Protein AF-A0A1X2GMX0-F1 (afdb_monomer)

Foldseek 3Di:
DDPCLVVQQVVLVVCVVVVDAAEAEEEQDPDDDPDPVVSVVVRVVVVVCCCVRRVHPYYDYD

Organism: NCBI:txid101127

Sequence (62 aa):
IFNYLPNYQMEISNLEKDGHKIVGYVRKSTQGCSDDNMRRRLIESMILRLKERSRVSAVFVS

Radius of gyration: 14.14 Å; Cα contacts (8 Å, |Δi|>4): 56; chains: 1; bounding box: 31×29×34 Å

Nearest PDB structures (foldseek):
  6lyh-assembly1_C-2  TM=3.445E-01  e=2.320E+00  Camellia sinensis var. assamica
  6lyh-assembly1_B  TM=3.863E-01  e=3.255E+00  Camellia sinensis var. assamica
  6lyh-assembly2_A  TM=3.890E-01  e=5.595E+00  Camellia sinensis var. assamica

Mean predicted aligned error: 5.0 Å

Solvent-accessible surface area (backbone atoms only — not comparable to full-atom values): 3845 Å² total; per-residue (Å²): 135,84,83,55,63,66,59,53,41,50,54,52,51,48,43,45,73,76,69,49,82,49,69,41,79,46,75,63,77,92,67,96,65,91,47,69,67,61,50,49,53,53,52,51,52,51,52,49,50,40,42,73,62,62,64,36,79,46,75,48,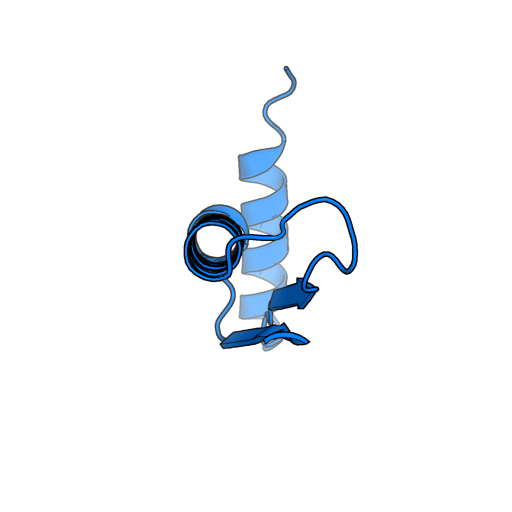77,91

pLDDT: mean 88.44, std 8.84, range [51.19, 96.69]

Structure (mmCIF, N/CA/C/O backbone):
data_AF-A0A1X2GMX0-F1
#
_entry.id   AF-A0A1X2GMX0-F1
#
loop_
_atom_site.group_PDB
_atom_site.id
_atom_site.type_symbol
_atom_site.label_atom_id
_atom_site.label_a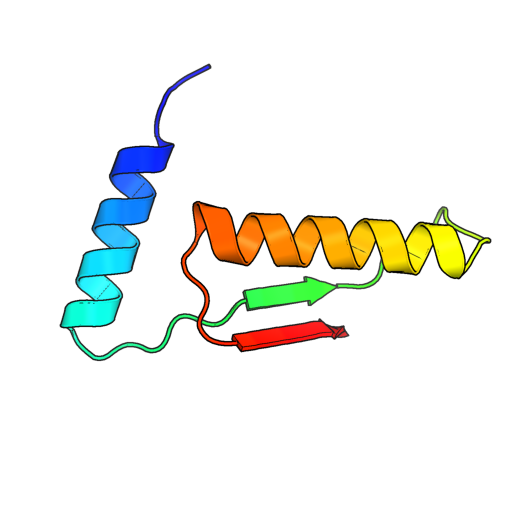lt_id
_atom_site.label_comp_id
_atom_site.label_asym_id
_atom_site.label_entity_id
_atom_site.label_seq_id
_atom_site.pdbx_PDB_ins_code
_atom_site.Cartn_x
_atom_site.Cartn_y
_atom_site.Cartn_z
_atom_site.occupancy
_atom_site.B_iso_or_equiv
_atom_site.auth_seq_id
_atom_site.auth_comp_id
_atom_site.auth_asym_id
_atom_site.auth_atom_id
_atom_site.pdbx_PDB_model_num
ATOM 1 N N . ILE A 1 1 ? 3.091 23.943 -2.863 1.00 51.19 1 ILE A N 1
ATOM 2 C CA . ILE A 1 1 ? 2.636 22.538 -2.702 1.00 51.19 1 ILE A CA 1
ATOM 3 C C . ILE A 1 1 ? 1.700 22.515 -1.502 1.00 51.19 1 ILE A C 1
ATOM 5 O O . ILE A 1 1 ? 2.129 22.913 -0.429 1.00 51.19 1 ILE A O 1
ATOM 9 N N . PHE A 1 2 ? 0.428 22.164 -1.684 1.00 58.88 2 PHE A N 1
ATOM 10 C CA . PHE A 1 2 ? -0.530 22.074 -0.579 1.00 58.88 2 PHE A CA 1
ATOM 11 C C . PHE A 1 2 ? -0.325 20.762 0.202 1.00 58.88 2 PHE A C 1
ATOM 13 O O . PHE A 1 2 ? -0.250 19.687 -0.395 1.00 58.88 2 PHE A O 1
ATOM 20 N N . ASN A 1 3 ? -0.233 20.843 1.533 1.00 71.50 3 ASN A N 1
ATOM 21 C CA . ASN A 1 3 ? -0.034 19.699 2.432 1.00 71.50 3 ASN A CA 1
ATOM 22 C C . ASN A 1 3 ? -1.356 18.962 2.715 1.00 71.50 3 ASN A C 1
ATOM 24 O O . ASN A 1 3 ? -1.854 18.970 3.833 1.00 71.50 3 ASN A O 1
ATOM 28 N N . TYR A 1 4 ? -1.929 18.303 1.707 1.00 83.75 4 TYR A N 1
ATOM 29 C CA . TYR A 1 4 ? -3.151 17.500 1.884 1.00 83.75 4 TYR A CA 1
ATOM 30 C C . TYR A 1 4 ? -2.901 16.108 2.482 1.00 83.75 4 TYR A C 1
ATOM 32 O O . TYR A 1 4 ? -3.844 15.418 2.858 1.00 83.75 4 TYR A O 1
ATOM 40 N N . LEU A 1 5 ? -1.638 15.673 2.575 1.00 85.94 5 LEU A N 1
ATOM 41 C CA . LEU A 1 5 ? -1.289 14.326 3.037 1.00 85.94 5 LEU A CA 1
ATOM 42 C C . LEU A 1 5 ? -1.864 13.975 4.425 1.00 85.94 5 LEU A C 1
ATOM 44 O O . LEU A 1 5 ? -2.410 12.880 4.542 1.00 85.94 5 LEU A O 1
ATOM 48 N N . PRO A 1 6 ? -1.815 14.860 5.443 1.00 90.25 6 PRO A N 1
ATOM 49 C CA . PRO A 1 6 ? -2.405 14.561 6.747 1.00 90.25 6 PRO A CA 1
ATOM 50 C C . PRO A 1 6 ? -3.920 14.342 6.675 1.00 90.25 6 PRO A C 1
ATOM 52 O O . PRO A 1 6 ? -4.433 13.419 7.302 1.00 90.25 6 PRO A O 1
ATOM 55 N N . ASN A 1 7 ? -4.625 15.136 5.862 1.00 90.62 7 ASN A N 1
ATOM 56 C CA . ASN A 1 7 ? -6.075 15.017 5.696 1.00 90.62 7 ASN A CA 1
ATOM 57 C C . ASN A 1 7 ? -6.441 13.670 5.064 1.00 90.62 7 ASN A C 1
ATOM 59 O O . ASN A 1 7 ? -7.284 12.956 5.597 1.00 90.62 7 ASN A O 1
ATOM 63 N N . TYR A 1 8 ? -5.736 13.265 4.004 1.00 90.38 8 TYR A N 1
ATOM 64 C CA . TYR A 1 8 ? -5.955 11.955 3.386 1.00 90.38 8 TYR A CA 1
ATOM 65 C C . TYR A 1 8 ? -5.632 10.798 4.333 1.00 90.38 8 TYR A C 1
ATOM 67 O O . TYR A 1 8 ? -6.363 9.815 4.383 1.00 90.38 8 TYR A O 1
ATOM 75 N N . GLN A 1 9 ? -4.556 10.896 5.117 1.00 91.12 9 GLN A N 1
ATOM 76 C CA . GLN A 1 9 ? -4.225 9.861 6.098 1.00 91.12 9 GLN A CA 1
ATOM 77 C C . GLN A 1 9 ? -5.281 9.752 7.202 1.00 91.12 9 GLN A C 1
ATOM 79 O O . GLN A 1 9 ? -5.553 8.648 7.677 1.00 91.12 9 GLN A O 1
ATOM 84 N N . MET A 1 10 ? -5.888 10.871 7.600 1.00 93.38 10 MET A N 1
ATOM 85 C CA . MET A 1 10 ? -6.998 10.886 8.549 1.00 93.38 10 MET A CA 1
ATOM 86 C C . MET A 1 10 ? -8.246 10.219 7.962 1.00 93.38 10 MET A C 1
ATOM 88 O O . MET A 1 10 ? -8.826 9.360 8.620 1.00 93.38 10 MET A O 1
ATOM 92 N N . GLU A 1 11 ? -8.619 10.540 6.723 1.00 93.00 11 GLU A N 1
ATOM 93 C CA . GLU A 1 11 ? -9.744 9.893 6.030 1.00 93.00 11 GLU A CA 1
ATOM 94 C C . GLU A 1 11 ? -9.537 8.379 5.897 1.00 93.00 11 GLU A C 1
ATOM 96 O O . GLU A 1 11 ? -10.419 7.599 6.248 1.00 93.00 11 GLU A O 1
ATOM 101 N N . ILE A 1 1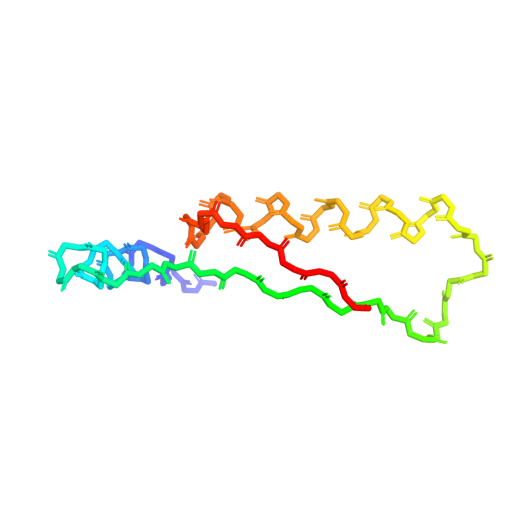2 ? -8.340 7.951 5.484 1.00 93.31 12 ILE A N 1
ATOM 102 C CA . ILE A 1 12 ? -7.972 6.530 5.408 1.00 93.31 12 ILE A CA 1
ATOM 103 C C . ILE A 1 12 ? -8.074 5.864 6.786 1.00 93.31 12 ILE A C 1
ATOM 105 O O . ILE A 1 12 ? -8.605 4.763 6.894 1.00 93.31 12 ILE A O 1
ATOM 109 N N . SER A 1 13 ? -7.634 6.544 7.849 1.00 93.31 13 SER A N 1
ATOM 110 C CA . SER A 1 13 ? -7.743 6.019 9.219 1.00 93.31 13 SER A CA 1
ATOM 111 C C . SER A 1 13 ? -9.197 5.853 9.666 1.00 93.31 13 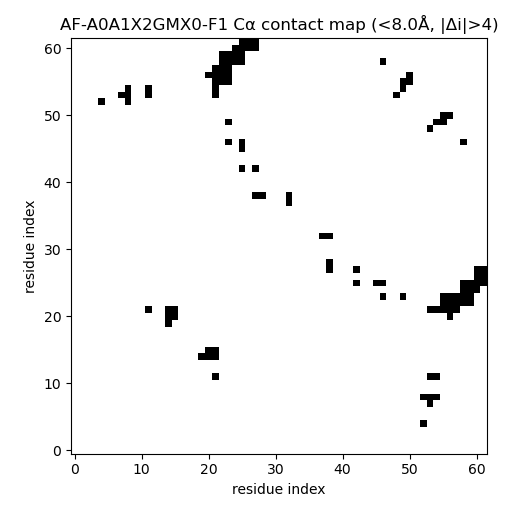SER A C 1
ATOM 113 O O . SER A 1 13 ? -9.496 4.958 10.450 1.00 93.31 13 SER A O 1
ATOM 115 N N . ASN A 1 14 ? -10.103 6.722 9.211 1.00 95.06 14 ASN A N 1
ATOM 116 C CA . ASN A 1 14 ? -11.526 6.593 9.517 1.00 95.06 14 ASN A CA 1
ATOM 117 C C . ASN A 1 14 ? -12.123 5.377 8.799 1.00 95.06 14 ASN A C 1
ATOM 119 O O . ASN A 1 14 ? -12.784 4.573 9.444 1.00 95.06 14 ASN A O 1
ATOM 123 N N . LEU A 1 15 ? -11.777 5.162 7.524 1.00 94.38 15 LEU A N 1
ATOM 124 C CA . LEU A 1 15 ? -12.185 3.959 6.790 1.00 94.38 15 LEU A CA 1
ATOM 125 C C . LEU A 1 15 ? -11.699 2.670 7.476 1.00 94.38 15 LEU A C 1
ATOM 127 O O . LEU A 1 15 ? -12.450 1.703 7.572 1.00 94.38 15 LEU A O 1
ATOM 131 N N . GLU A 1 16 ? -10.465 2.655 7.988 1.00 93.00 16 GLU A N 1
ATOM 132 C CA . GLU A 1 16 ? -9.945 1.521 8.766 1.00 93.00 16 GLU A CA 1
ATOM 133 C C . GLU A 1 16 ? -10.754 1.279 10.051 1.00 93.00 16 GLU A C 1
ATOM 135 O O . GLU A 1 16 ? -11.060 0.130 10.374 1.00 93.00 16 GLU A O 1
ATOM 140 N N . LYS A 1 17 ? -11.132 2.345 10.774 1.00 94.88 17 LYS A N 1
ATOM 141 C CA . LYS A 1 17 ? -11.962 2.256 11.992 1.00 94.88 17 LYS A CA 1
ATOM 142 C C . LYS A 1 17 ? -13.370 1.743 11.710 1.00 94.88 17 LYS A C 1
ATOM 144 O O . LYS A 1 17 ? -13.909 1.006 12.530 1.00 94.88 17 LYS A O 1
ATOM 149 N N . ASP A 1 18 ? -13.918 2.076 10.548 1.00 96.69 18 ASP A N 1
ATOM 150 C CA . ASP A 1 18 ? -15.218 1.587 10.081 1.00 96.69 18 ASP A CA 1
ATOM 151 C C . ASP A 1 18 ? -15.163 0.107 9.640 1.00 96.69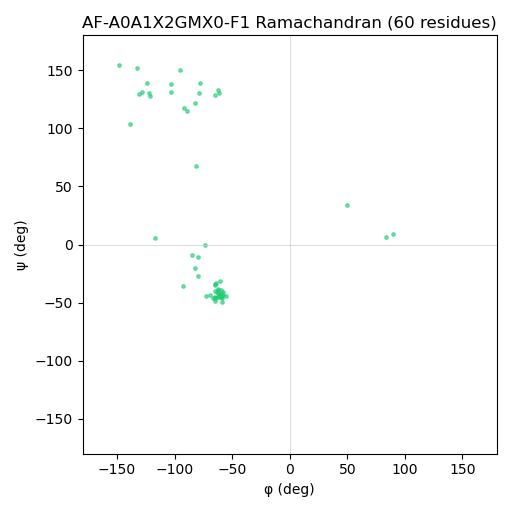 18 ASP A C 1
ATOM 153 O O . ASP A 1 18 ? -16.172 -0.479 9.248 1.00 96.69 18 ASP A O 1
ATOM 157 N N . GLY A 1 19 ? -13.988 -0.531 9.726 1.00 95.31 19 GLY A N 1
ATOM 158 C CA . GLY A 1 19 ? -13.779 -1.944 9.415 1.00 95.31 19 GLY A CA 1
ATOM 159 C C . GLY A 1 19 ? -13.411 -2.213 7.956 1.00 95.31 19 GLY A C 1
ATOM 160 O O . GLY A 1 19 ? -13.352 -3.375 7.544 1.00 95.31 19 GLY A O 1
ATOM 161 N N . HIS A 1 20 ? -13.141 -1.176 7.156 1.00 94.62 20 HIS A N 1
ATOM 162 C CA . HIS A 1 20 ? -12.703 -1.356 5.776 1.00 94.62 20 HIS A CA 1
ATOM 163 C C . HIS A 1 20 ? -11.225 -1.734 5.695 1.00 94.62 20 HIS A C 1
ATOM 165 O O . HIS A 1 20 ? -10.356 -1.165 6.355 1.00 94.62 20 HIS A O 1
ATOM 171 N N . LYS A 1 21 ? -10.918 -2.676 4.800 1.00 93.62 21 LYS A N 1
ATOM 172 C CA . LYS A 1 21 ? -9.543 -3.064 4.496 1.00 93.62 21 LYS A CA 1
ATOM 173 C C . LYS A 1 21 ? -9.005 -2.238 3.335 1.00 93.62 21 LYS A C 1
ATOM 175 O O . LYS A 1 21 ? -9.481 -2.352 2.208 1.00 93.62 21 LYS A O 1
ATOM 180 N N . ILE A 1 22 ? -7.958 -1.465 3.595 1.00 94.50 22 ILE A N 1
ATOM 181 C CA . ILE A 1 22 ? -7.302 -0.656 2.569 1.00 94.50 22 ILE A CA 1
ATOM 182 C C . ILE A 1 22 ? -6.327 -1.537 1.784 1.00 94.50 22 ILE A C 1
ATOM 184 O O . ILE A 1 22 ? -5.417 -2.145 2.360 1.00 94.50 22 ILE A O 1
ATOM 188 N N . VAL A 1 23 ? -6.513 -1.623 0.468 1.00 94.56 23 VAL A N 1
ATOM 189 C CA . VAL A 1 23 ? -5.662 -2.397 -0.446 1.00 94.56 23 VAL A CA 1
ATOM 190 C C . VAL A 1 23 ? -5.109 -1.498 -1.547 1.00 94.56 23 VAL A C 1
ATOM 192 O O . VAL A 1 23 ? -5.803 -0.632 -2.072 1.00 94.56 23 VAL A O 1
ATOM 195 N N . GLY A 1 24 ? -3.837 -1.689 -1.880 1.00 93.06 24 GLY A N 1
ATOM 196 C CA . GLY A 1 24 ? -3.160 -0.983 -2.959 1.00 93.06 24 GLY A CA 1
ATOM 197 C C . GLY A 1 24 ? -3.166 -1.789 -4.252 1.00 93.06 24 GLY A C 1
ATOM 198 O O . GLY A 1 24 ? -3.115 -3.020 -4.237 1.00 93.06 24 GLY A O 1
ATOM 199 N N . TYR A 1 25 ? -3.154 -1.086 -5.379 1.00 94.38 25 TYR A N 1
ATOM 200 C CA . TYR A 1 25 ? -2.976 -1.687 -6.694 1.00 94.38 25 TYR A CA 1
ATOM 201 C C . TYR A 1 25 ? -1.860 -0.970 -7.446 1.00 94.38 25 TYR A C 1
ATOM 203 O O . TYR A 1 25 ? -1.833 0.259 -7.513 1.00 94.38 25 TYR A O 1
ATOM 211 N N . VAL A 1 26 ? -0.934 -1.742 -8.007 1.00 93.44 26 VAL A N 1
ATOM 212 C CA . VAL A 1 26 ? 0.177 -1.240 -8.814 1.00 93.44 26 VAL A CA 1
ATOM 213 C C . VAL A 1 26 ? 0.117 -1.894 -10.185 1.00 93.44 26 VAL A C 1
ATOM 215 O O . VAL A 1 26 ? 0.025 -3.112 -10.311 1.00 93.44 26 VAL A O 1
ATOM 218 N N . ARG A 1 27 ? 0.192 -1.082 -11.236 1.00 89.69 27 ARG A N 1
ATOM 219 C CA . ARG A 1 27 ? 0.194 -1.559 -12.619 1.00 89.69 27 ARG A CA 1
ATOM 220 C C . ARG A 1 27 ? 1.611 -1.511 -13.181 1.00 89.69 27 ARG A C 1
ATOM 222 O O . ARG A 1 27 ? 2.258 -0.467 -13.100 1.00 89.69 27 ARG A O 1
ATOM 229 N N . LYS A 1 28 ? 2.079 -2.600 -13.799 1.00 86.69 28 LYS A N 1
ATOM 230 C CA . LYS A 1 28 ? 3.303 -2.577 -14.614 1.00 86.69 28 LYS A CA 1
ATOM 231 C C . LYS A 1 28 ? 3.123 -1.620 -15.794 1.00 86.69 28 LYS A C 1
ATOM 233 O O . LYS A 1 28 ? 2.145 -1.722 -16.536 1.00 86.69 28 LYS A O 1
ATOM 238 N N . SER A 1 29 ? 4.086 -0.719 -16.001 1.00 81.69 29 SER A N 1
ATOM 239 C CA . SER A 1 29 ? 4.150 0.034 -17.258 1.00 81.69 29 SER A CA 1
ATOM 240 C C . SER A 1 29 ? 4.440 -0.930 -18.407 1.00 81.69 29 SER A C 1
ATOM 242 O O . SER A 1 29 ? 5.390 -1.712 -18.336 1.00 81.69 29 SER A O 1
ATOM 244 N N . THR A 1 30 ? 3.628 -0.866 -19.461 1.00 77.25 30 THR A N 1
ATOM 245 C CA . THR A 1 30 ? 3.787 -1.672 -20.680 1.00 77.25 30 THR A CA 1
ATOM 246 C C . THR A 1 30 ? 4.760 -1.046 -21.680 1.00 77.25 30 THR A C 1
ATOM 248 O O . THR A 1 30 ? 5.113 -1.684 -22.666 1.00 77.25 30 THR A O 1
ATOM 251 N N . GLN A 1 31 ? 5.203 0.193 -21.442 1.00 77.94 31 GLN A N 1
ATOM 252 C CA . GLN A 1 31 ? 6.071 0.956 -22.338 1.00 77.94 31 GLN A CA 1
ATOM 253 C C . GLN A 1 31 ? 7.241 1.587 -21.570 1.00 77.94 31 GLN A C 1
ATOM 255 O O . GLN A 1 31 ? 7.129 1.908 -20.384 1.00 77.94 31 GLN A O 1
ATOM 260 N N . GLY A 1 32 ? 8.364 1.789 -22.264 1.00 67.25 32 GLY A N 1
ATOM 261 C CA . GLY A 1 32 ? 9.433 2.693 -21.820 1.00 67.25 32 GLY A CA 1
ATOM 262 C C . GLY A 1 32 ? 10.455 2.132 -20.828 1.00 67.25 32 GLY A C 1
ATOM 263 O O . GLY A 1 32 ? 11.302 2.881 -20.357 1.00 67.25 32 GLY A O 1
ATOM 264 N N . CYS A 1 33 ? 10.425 0.838 -20.514 1.00 68.25 33 CYS A N 1
ATOM 265 C CA . CYS A 1 33 ? 11.461 0.210 -19.698 1.00 68.25 33 CYS A CA 1
ATOM 266 C C . CYS A 1 33 ? 11.782 -1.154 -20.303 1.00 68.25 33 CYS A C 1
ATOM 268 O O . CYS A 1 33 ? 10.962 -2.061 -20.202 1.00 68.25 33 CYS A O 1
ATOM 270 N N . SER A 1 34 ? 12.912 -1.277 -20.999 1.00 75.44 34 SER A N 1
ATOM 271 C CA . SER A 1 34 ? 13.405 -2.552 -21.540 1.00 75.44 34 SER A CA 1
ATOM 272 C C . SER A 1 34 ? 14.148 -3.378 -20.487 1.00 75.44 34 SER A C 1
ATOM 274 O O . SER A 1 34 ? 14.252 -4.589 -20.636 1.00 75.44 34 SER A O 1
ATOM 276 N N . ASP A 1 35 ? 14.622 -2.735 -19.416 1.00 87.31 35 ASP A N 1
ATOM 277 C CA . ASP A 1 35 ? 15.319 -3.385 -18.308 1.00 87.31 35 ASP A CA 1
ATOM 278 C C . ASP A 1 35 ? 14.343 -3.848 -17.216 1.00 87.31 35 ASP A C 1
ATOM 280 O O . ASP A 1 35 ? 13.718 -3.055 -16.505 1.00 87.31 35 ASP A O 1
ATOM 284 N N . ASP A 1 36 ? 14.256 -5.162 -17.042 1.00 86.75 36 ASP A N 1
ATOM 285 C CA . ASP A 1 36 ? 13.432 -5.794 -16.016 1.00 86.75 36 ASP A CA 1
ATOM 286 C C . ASP A 1 36 ? 13.826 -5.383 -14.590 1.00 86.75 36 ASP A C 1
ATOM 288 O O . ASP A 1 36 ? 12.957 -5.283 -13.716 1.00 86.75 36 ASP A O 1
ATOM 292 N N . ASN A 1 37 ? 15.108 -5.098 -14.335 1.00 88.75 37 ASN A N 1
ATOM 293 C CA . ASN A 1 37 ? 15.573 -4.689 -13.010 1.00 88.75 37 ASN A CA 1
ATOM 294 C C . ASN A 1 37 ? 15.132 -3.267 -12.673 1.00 88.75 37 ASN A C 1
ATOM 296 O O . ASN A 1 37 ? 14.627 -3.024 -11.574 1.00 88.75 37 ASN A O 1
ATOM 300 N N . MET A 1 38 ? 15.269 -2.335 -13.618 1.00 89.56 38 MET A N 1
ATOM 301 C CA . MET A 1 38 ? 14.718 -0.991 -13.478 1.00 89.56 38 MET A CA 1
ATOM 302 C C . MET A 1 38 ? 13.202 -1.039 -13.259 1.00 89.56 38 MET A C 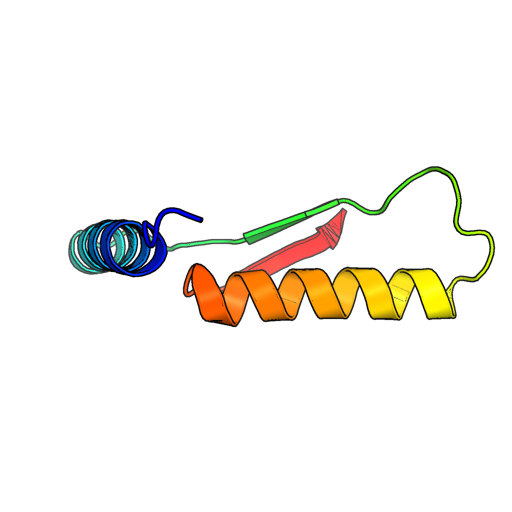1
ATOM 304 O O . MET A 1 38 ? 12.698 -0.383 -12.344 1.00 89.56 38 MET A O 1
ATOM 308 N N . ARG A 1 39 ? 12.473 -1.873 -14.014 1.00 88.00 39 ARG A N 1
ATOM 309 C CA . ARG A 1 39 ? 11.021 -2.032 -13.837 1.00 88.00 39 ARG A CA 1
ATOM 310 C C . ARG A 1 39 ? 10.666 -2.529 -12.436 1.00 88.00 39 ARG A C 1
ATOM 312 O O . ARG A 1 39 ? 9.759 -1.979 -11.813 1.00 88.00 39 ARG A O 1
ATOM 319 N N . ARG A 1 40 ? 11.394 -3.526 -11.919 1.00 90.19 40 ARG A N 1
ATOM 320 C CA . ARG A 1 40 ? 11.204 -4.039 -10.553 1.00 90.19 40 ARG A CA 1
ATOM 321 C C . ARG A 1 40 ? 11.402 -2.935 -9.512 1.00 90.19 40 ARG A C 1
ATOM 323 O O . ARG A 1 40 ? 10.514 -2.726 -8.691 1.00 90.19 40 ARG A O 1
ATOM 330 N N . ARG A 1 41 ? 12.500 -2.175 -9.597 1.00 91.94 41 ARG A N 1
ATOM 331 C CA . ARG A 1 41 ? 12.806 -1.076 -8.659 1.00 91.94 41 ARG A CA 1
ATOM 332 C C . ARG A 1 41 ? 11.735 0.016 -8.658 1.00 91.94 41 ARG A C 1
ATOM 334 O O . ARG A 1 41 ? 11.388 0.544 -7.604 1.00 91.94 41 ARG A O 1
ATOM 341 N N . LEU A 1 42 ? 11.187 0.349 -9.828 1.00 90.88 42 LEU A N 1
ATOM 342 C CA . LEU A 1 42 ? 10.098 1.324 -9.942 1.00 90.88 42 LEU A CA 1
ATOM 343 C C . LEU A 1 42 ? 8.821 0.823 -9.255 1.00 90.88 42 LEU A C 1
ATOM 345 O O . LEU A 1 42 ? 8.208 1.564 -8.489 1.00 90.88 42 LEU A O 1
ATOM 349 N N . ILE A 1 43 ? 8.453 -0.442 -9.470 1.00 92.44 43 ILE A N 1
ATOM 350 C CA . ILE A 1 43 ? 7.292 -1.065 -8.816 1.00 92.44 43 ILE A CA 1
ATOM 351 C C . ILE A 1 43 ? 7.486 -1.113 -7.300 1.00 92.44 43 ILE A C 1
ATOM 353 O O . ILE A 1 43 ? 6.581 -0.743 -6.557 1.00 92.44 43 ILE A O 1
ATOM 357 N N . GLU A 1 44 ? 8.667 -1.511 -6.829 1.00 93.69 44 GLU A N 1
ATOM 358 C CA . GLU A 1 44 ? 9.004 -1.516 -5.401 1.00 93.69 44 GLU A CA 1
ATOM 359 C C . GLU A 1 44 ? 8.875 -0.118 -4.789 1.00 93.69 44 GLU A C 1
ATOM 361 O O . GLU A 1 44 ? 8.267 0.039 -3.729 1.00 93.69 44 GLU A O 1
ATOM 366 N N . SER A 1 45 ? 9.355 0.916 -5.486 1.00 93.81 45 SER A N 1
ATOM 367 C CA . SER A 1 45 ? 9.189 2.306 -5.055 1.00 93.81 45 SER A CA 1
ATOM 368 C C . SER A 1 45 ? 7.712 2.708 -4.962 1.00 93.81 45 SER A C 1
ATOM 370 O O . SER A 1 45 ? 7.299 3.313 -3.972 1.00 93.81 45 SER A O 1
ATOM 372 N N . MET A 1 46 ? 6.882 2.318 -5.936 1.00 93.31 46 MET A N 1
ATOM 373 C CA . MET A 1 46 ? 5.435 2.565 -5.886 1.00 93.31 46 MET A CA 1
ATOM 374 C C . MET A 1 46 ? 4.775 1.868 -4.692 1.00 93.31 46 MET A C 1
ATOM 376 O O . MET A 1 46 ? 3.981 2.486 -3.982 1.00 93.31 46 MET A O 1
ATOM 380 N N . ILE A 1 47 ? 5.131 0.606 -4.434 1.00 94.75 47 ILE A N 1
ATOM 381 C CA . ILE A 1 47 ? 4.629 -0.163 -3.288 1.00 94.75 47 ILE A CA 1
ATOM 382 C C . ILE A 1 47 ? 5.000 0.533 -1.974 1.00 94.75 47 ILE A C 1
ATOM 384 O O . ILE A 1 47 ? 4.145 0.682 -1.100 1.00 94.75 47 ILE A O 1
ATOM 388 N N . LEU A 1 48 ? 6.249 0.988 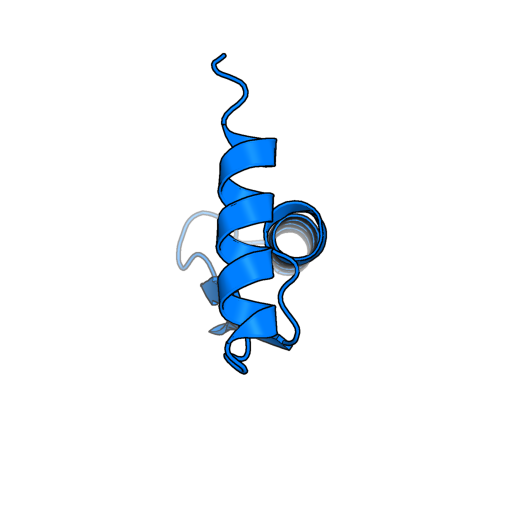-1.833 1.00 94.62 48 LEU A N 1
ATOM 389 C CA . LEU A 1 48 ? 6.705 1.705 -0.640 1.00 94.62 48 LEU A CA 1
ATOM 390 C C . LEU A 1 48 ? 5.893 2.981 -0.414 1.00 94.62 48 LEU A C 1
ATOM 392 O O . LEU A 1 48 ? 5.394 3.202 0.687 1.00 94.62 48 LEU A O 1
ATOM 396 N N . ARG A 1 49 ? 5.657 3.771 -1.466 1.00 92.38 49 ARG A N 1
ATOM 397 C CA . ARG A 1 49 ? 4.837 4.987 -1.363 1.00 92.38 49 ARG A CA 1
ATOM 398 C C . ARG A 1 49 ? 3.395 4.702 -0.957 1.00 92.38 49 ARG A C 1
ATOM 400 O O . ARG A 1 49 ? 2.843 5.465 -0.167 1.00 92.38 49 ARG A O 1
ATOM 407 N N . LE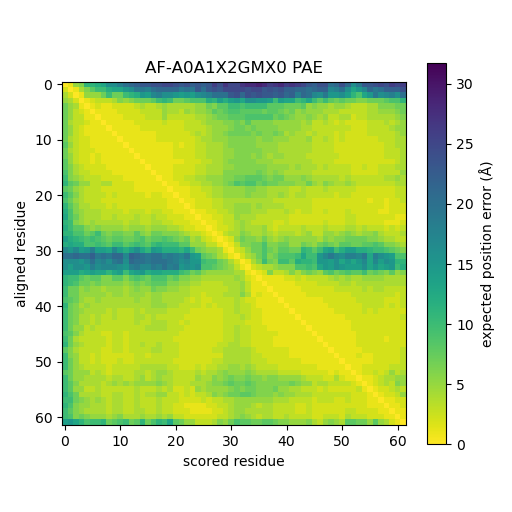U A 1 50 ? 2.795 3.619 -1.450 1.00 92.75 50 LEU A N 1
ATOM 408 C CA . LEU A 1 50 ? 1.448 3.207 -1.041 1.00 92.75 50 LEU A CA 1
ATOM 409 C C . LEU A 1 50 ? 1.399 2.805 0.438 1.00 92.75 50 LEU A C 1
ATOM 411 O O . LEU A 1 50 ? 0.459 3.176 1.140 1.00 92.75 50 LEU A O 1
ATOM 415 N N . LYS A 1 51 ? 2.421 2.101 0.934 1.00 91.75 51 LYS A N 1
ATOM 416 C CA . LYS A 1 51 ? 2.526 1.743 2.356 1.00 91.75 51 LYS A CA 1
ATOM 417 C C . LYS A 1 51 ? 2.694 2.981 3.239 1.00 91.75 51 LYS A C 1
ATOM 419 O O . LYS A 1 51 ? 1.949 3.145 4.197 1.00 91.75 51 LYS A O 1
ATOM 424 N N . GLU A 1 52 ? 3.617 3.873 2.883 1.00 89.94 52 GLU A N 1
ATOM 425 C CA . GLU A 1 52 ? 3.926 5.085 3.656 1.00 89.94 52 GLU A CA 1
ATOM 426 C C . GLU A 1 52 ? 2.753 6.070 3.702 1.00 89.94 52 GLU A C 1
ATOM 428 O O . GLU A 1 52 ? 2.429 6.630 4.750 1.00 89.94 52 GLU A O 1
ATOM 433 N N . ARG A 1 53 ? 2.119 6.320 2.552 1.00 89.25 53 ARG A N 1
ATOM 434 C CA . ARG A 1 53 ? 1.129 7.398 2.421 1.00 89.25 53 ARG A CA 1
ATOM 435 C C . ARG A 1 53 ? -0.291 6.926 2.666 1.00 89.25 53 ARG A C 1
ATOM 437 O O . ARG A 1 53 ? -1.072 7.688 3.222 1.00 89.25 53 ARG A O 1
ATOM 444 N N . SER A 1 54 ? -0.606 5.701 2.257 1.00 88.06 54 SER A N 1
ATOM 445 C CA . SER A 1 54 ? -1.980 5.203 2.199 1.00 88.06 54 SER A CA 1
ATOM 446 C C . SER A 1 54 ? -2.237 4.011 3.121 1.00 88.06 54 SER A C 1
ATOM 448 O O . SER A 1 54 ? -3.329 3.461 3.067 1.00 88.06 54 SER A O 1
ATOM 450 N N . ARG A 1 55 ? -1.257 3.609 3.950 1.00 86.81 55 ARG A N 1
ATOM 451 C CA . ARG A 1 55 ? -1.384 2.557 4.984 1.00 86.81 55 ARG A CA 1
ATOM 452 C C . ARG A 1 55 ? -2.000 1.251 4.471 1.00 86.81 55 ARG A C 1
ATOM 454 O O . ARG A 1 55 ? -2.709 0.545 5.174 1.00 86.81 55 ARG A O 1
ATOM 461 N N . VAL A 1 56 ? -1.713 0.914 3.216 1.00 91.62 56 VAL A N 1
ATOM 462 C CA . VAL A 1 56 ? -2.287 -0.269 2.571 1.00 91.62 56 VAL A CA 1
ATOM 463 C C . VAL A 1 56 ? -1.868 -1.551 3.301 1.00 91.62 56 VAL A C 1
ATOM 465 O O . VAL A 1 56 ? -0.690 -1.777 3.575 1.00 91.62 56 VAL A O 1
ATOM 468 N N . SER A 1 57 ? -2.839 -2.421 3.566 1.00 89.38 57 SER A N 1
ATOM 469 C CA . SER A 1 57 ? -2.633 -3.716 4.233 1.00 89.38 57 SER A CA 1
ATO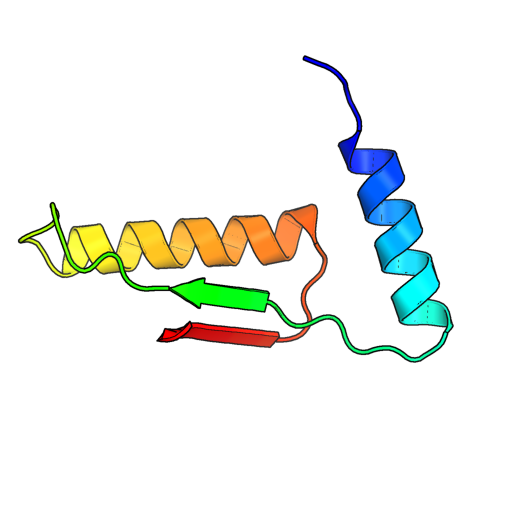M 470 C C . SER A 1 57 ? -2.100 -4.800 3.289 1.00 89.38 57 SER A C 1
ATOM 472 O O . SER A 1 57 ? -1.428 -5.739 3.710 1.00 89.38 57 SER A O 1
ATOM 474 N N . ALA A 1 58 ? -2.399 -4.673 1.998 1.00 92.00 58 ALA A N 1
ATOM 475 C CA . ALA A 1 58 ? -1.943 -5.560 0.938 1.00 92.00 58 ALA A CA 1
ATOM 476 C C . ALA A 1 58 ? -1.777 -4.762 -0.356 1.00 92.00 58 ALA A C 1
ATOM 478 O O . ALA A 1 58 ? -2.444 -3.742 -0.542 1.00 92.00 58 ALA A O 1
ATOM 479 N N . VAL A 1 59 ? -0.905 -5.227 -1.251 1.00 94.75 59 VAL A N 1
ATOM 480 C CA . VAL A 1 59 ? -0.724 -4.628 -2.578 1.00 94.75 59 VAL A CA 1
ATOM 481 C C . VAL A 1 59 ? -0.768 -5.712 -3.641 1.00 94.75 59 VAL A C 1
ATOM 483 O O . VAL A 1 59 ? -0.054 -6.706 -3.538 1.00 94.75 59 VAL A O 1
ATOM 486 N N . PHE A 1 60 ? -1.585 -5.494 -4.667 1.00 93.94 60 PHE A N 1
ATOM 487 C CA . PHE A 1 60 ? -1.676 -6.354 -5.841 1.00 93.94 60 PHE A CA 1
ATOM 488 C C . PHE A 1 60 ? -0.941 -5.709 -7.013 1.00 93.94 60 PHE A C 1
ATOM 490 O O . PHE A 1 60 ? -1.039 -4.498 -7.219 1.00 93.94 60 PHE A O 1
ATOM 497 N N . VAL A 1 61 ? -0.201 -6.517 -7.773 1.00 91.38 61 VAL A N 1
ATOM 498 C CA . VAL A 1 61 ? 0.567 -6.057 -8.935 1.00 91.38 61 VAL A CA 1
ATOM 499 C C . VAL A 1 61 ? 0.095 -6.801 -10.179 1.00 91.38 61 VAL A C 1
ATOM 501 O O . VAL A 1 61 ? 0.067 -8.031 -10.166 1.00 91.38 61 VAL A O 1
ATOM 504 N N . SER A 1 62 ? -0.245 -6.067 -11.244 1.00 84.94 62 SER A N 1
ATOM 505 C CA . SER A 1 62 ? -0.639 -6.632 -12.548 1.00 84.94 62 SER A CA 1
ATOM 506 C C . SER A 1 62 ? 0.346 -6.330 -13.644 1.00 84.94 62 SER A C 1
ATOM 508 O O . SER A 1 62 ? 0.970 -5.242 -13.635 1.00 84.94 62 SER A O 1
#

Secondary structure (DSSP, 8-state):
----HHHHHHHHHHHHHTTPPPEEEEPPPSSS---HHHHHHHHHHHHHHHHHHH--SEEEE-